Protein AF-A0A832CD55-F1 (afdb_monomer)

Sequence (166 aa):
FIGAYQAYLFNRLLSRRIEEGLSFVYAVPGDIVGFFSDRKTHEPSGVLLVNSAVVDKVNRWISEGHAALLLPIFGYNSQLPSGKPGELARELLREEGLDLAAFRLKSMPEASSGGTYRLAALKPLEVSYAAEGSTVRLVFTLRKGMYATTLLRDIVKPEDPPAQGF

Radius of gyration: 17.5 Å; Cα contacts (8 Å, |Δi|>4): 245; chains: 1; bounding box: 46×33×55 Å

Foldseek 3Di:
DLQVVLVVLLVQLLVVCVVVVHDLWADDQQFKKFFDPDLVLVDGPDIDRHHPVCRVVQRVCSVVVRMATKAKSQALQDDATDDPSRVSSVVSCVVVVDDNCVLCDPPCNVSRDNIDIDGSDWDWAPWDWDDDPPDIDIDTHGDPPDDPLVVVCVVVVDPDSVVVPD

Nearest PDB structures (foldseek):
  1z2z-assembly2_B  TM=8.571E-01  e=9.832E-13  Methanosarcina mazei
  1szw-assembly1_A  TM=8.628E-01  e=2.321E-06  Escherichia coli
  1szw-assembly2_B  TM=8.652E-01  e=6.053E-06  Escherichia coli
  1si7-assembly1_A  TM=8.181E-01  e=1.102E-05  Escherichia coli
  7mzv-assembly1_A  TM=7.516E-01  e=9.518E-05  Saccharomyces cerevisiae

Mean predicted aligned error: 4.67 Å

Secondary structure (DSSP, 8-state):
-HHHHHHHHHHHHHHHHHHTT--SSS--TT-EEEE-SSTTT-S-SEEEE--TTTHHHHHHHHHTTSEEEEEEE--TTPPPP-HHHHHHHHHHHHHTT--GGGGS-TT-GGG----EEEESS---EEEEEEEETTEEEEEEE--TT--HHHHHHHHH--SSTTTTT-

Solvent-accessible surface area (backbone atoms only — not comparable to full-atom values): 9570 Å² total; per-residue (Å²): 111,64,69,60,53,32,50,51,52,35,52,52,50,54,51,48,39,49,75,73,70,42,61,58,65,51,65,52,51,17,31,36,32,28,33,39,86,43,77,86,76,70,51,60,77,47,75,45,78,35,39,82,92,46,30,69,62,49,38,49,32,33,76,73,63,43,30,42,30,39,40,58,29,70,13,48,66,49,77,74,43,36,61,68,60,19,48,57,52,52,50,53,31,56,77,70,71,52,57,48,63,70,32,53,34,85,93,44,62,90,73,33,37,52,43,52,72,40,69,57,54,92,76,74,38,81,73,48,74,49,76,57,92,96,45,75,51,78,46,66,46,71,60,90,97,60,59,70,52,63,57,49,44,69,74,68,57,60,94,50,40,68,88,73,76,78

pLDDT: mean 92.37, std 7.36, range [60.22, 98.56]

Structure (mmCIF, N/CA/C/O backbone):
data_AF-A0A832CD55-F1
#
_entry.id   AF-A0A832CD55-F1
#
loop_
_atom_site.group_PDB
_atom_site.id
_atom_site.type_symbol
_atom_site.label_atom_id
_atom_site.label_alt_id
_atom_site.label_comp_id
_atom_site.label_asym_id
_atom_site.label_entity_id
_atom_site.label_seq_id
_atom_site.pdbx_PDB_ins_code
_atom_site.Cartn_x
_atom_site.Cartn_y
_atom_site.Cartn_z
_atom_site.occupancy
_atom_site.B_iso_or_equiv
_atom_site.auth_seq_id
_atom_site.auth_comp_id
_atom_site.auth_asym_id
_atom_site.auth_atom_id
_atom_site.pdbx_PDB_model_num
ATOM 1 N N . PHE A 1 1 ? 13.555 1.265 15.397 1.00 81.81 1 PHE A N 1
ATOM 2 C CA . PHE A 1 1 ? 13.057 -0.124 15.495 1.00 81.81 1 PHE A CA 1
ATOM 3 C C . PHE A 1 1 ? 11.582 -0.258 15.105 1.00 81.81 1 PHE A C 1
ATOM 5 O O . PHE A 1 1 ? 11.323 -0.957 14.136 1.00 81.81 1 PHE A O 1
ATOM 12 N N . ILE A 1 2 ? 10.631 0.449 15.739 1.00 89.75 2 ILE A N 1
ATOM 13 C CA . ILE A 1 2 ? 9.186 0.297 15.440 1.00 89.75 2 ILE A CA 1
ATOM 14 C C . ILE A 1 2 ? 8.820 0.541 13.965 1.00 89.75 2 ILE A C 1
ATOM 16 O O . ILE A 1 2 ? 8.142 -0.283 13.365 1.00 89.75 2 ILE A O 1
ATOM 20 N N . GLY A 1 3 ? 9.359 1.598 13.345 1.00 89.56 3 GLY A N 1
ATOM 21 C CA . GLY A 1 3 ? 9.081 1.917 11.941 1.00 89.56 3 GLY A CA 1
ATOM 22 C C . GLY A 1 3 ? 9.558 0.843 10.958 1.00 89.56 3 GLY A C 1
ATOM 23 O O . GLY A 1 3 ? 8.876 0.564 9.977 1.00 89.56 3 GLY A O 1
ATOM 24 N N . ALA A 1 4 ? 10.691 0.191 11.241 1.00 91.50 4 ALA A N 1
ATOM 25 C CA . ALA A 1 4 ? 11.190 -0.910 10.416 1.00 91.50 4 ALA A CA 1
ATOM 26 C C . ALA A 1 4 ? 10.270 -2.135 10.513 1.00 91.50 4 ALA A C 1
ATOM 28 O O . ALA A 1 4 ? 9.940 -2.741 9.497 1.00 91.50 4 ALA A O 1
ATOM 29 N N . TYR A 1 5 ? 9.790 -2.450 11.718 1.00 94.06 5 TYR A N 1
ATOM 30 C CA . TYR A 1 5 ? 8.846 -3.545 11.919 1.00 94.06 5 TYR A CA 1
ATOM 31 C C . TYR A 1 5 ? 7.480 -3.255 11.279 1.00 94.06 5 TYR A C 1
ATOM 33 O O . TYR A 1 5 ? 6.923 -4.104 10.591 1.00 94.06 5 TYR A O 1
ATOM 41 N N . GLN A 1 6 ? 6.983 -2.021 11.390 1.00 95.81 6 GLN A N 1
ATOM 42 C CA . GLN A 1 6 ? 5.779 -1.574 10.686 1.00 95.81 6 GLN A CA 1
ATOM 43 C C . GLN A 1 6 ? 5.914 -1.691 9.160 1.00 95.81 6 GLN A C 1
ATOM 45 O O . GLN A 1 6 ? 4.977 -2.130 8.495 1.00 95.81 6 GLN A O 1
ATOM 50 N N . ALA A 1 7 ? 7.074 -1.330 8.599 1.00 93.94 7 ALA A N 1
ATOM 51 C CA . ALA A 1 7 ? 7.348 -1.490 7.172 1.00 93.94 7 ALA A CA 1
ATOM 52 C C . ALA A 1 7 ? 7.380 -2.970 6.755 1.00 93.94 7 ALA A C 1
ATOM 54 O O . ALA A 1 7 ? 6.822 -3.322 5.716 1.00 93.94 7 ALA A O 1
ATOM 55 N N . TYR A 1 8 ? 7.972 -3.839 7.579 1.00 95.69 8 TYR A N 1
ATOM 56 C CA . TYR A 1 8 ? 7.948 -5.290 7.382 1.00 95.69 8 TYR A CA 1
ATOM 57 C C . TYR A 1 8 ? 6.512 -5.841 7.368 1.00 95.69 8 TYR A C 1
ATOM 59 O O . TYR A 1 8 ? 6.131 -6.520 6.413 1.00 95.69 8 TYR A O 1
ATOM 67 N N . LEU A 1 9 ? 5.685 -5.482 8.356 1.00 97.75 9 LEU A N 1
ATOM 68 C CA . LEU A 1 9 ? 4.286 -5.916 8.424 1.00 97.75 9 LEU A CA 1
ATOM 69 C C . LEU A 1 9 ? 3.468 -5.408 7.229 1.00 97.75 9 LEU A C 1
ATOM 71 O O . LEU A 1 9 ? 2.690 -6.163 6.649 1.00 97.75 9 LEU A O 1
ATOM 75 N N . PHE A 1 10 ? 3.672 -4.154 6.818 1.00 97.00 10 PHE A N 1
ATOM 76 C CA . PHE A 1 10 ? 3.042 -3.596 5.619 1.00 97.00 10 PHE A CA 1
ATOM 77 C C . PHE A 1 10 ? 3.403 -4.402 4.364 1.00 97.00 10 PHE A C 1
ATOM 79 O O . PHE A 1 10 ? 2.514 -4.781 3.602 1.00 97.00 10 PHE A O 1
ATOM 86 N N . ASN A 1 11 ? 4.690 -4.709 4.165 1.00 95.94 11 ASN A N 1
ATOM 87 C CA . ASN A 1 11 ? 5.148 -5.483 3.010 1.00 95.94 11 ASN A CA 1
ATOM 88 C C . ASN A 1 11 ? 4.575 -6.910 3.019 1.00 95.94 11 ASN A C 1
ATOM 90 O O . ASN A 1 11 ? 4.158 -7.404 1.968 1.00 95.94 11 ASN A O 1
ATOM 94 N N . ARG A 1 12 ? 4.496 -7.560 4.190 1.00 97.75 12 ARG A N 1
ATOM 95 C CA . ARG A 1 12 ? 3.857 -8.881 4.329 1.00 97.75 12 ARG A CA 1
ATOM 96 C C . ARG A 1 12 ? 2.368 -8.834 4.007 1.00 97.75 12 ARG A C 1
ATOM 98 O O . ARG A 1 12 ? 1.886 -9.697 3.278 1.00 97.75 12 ARG A O 1
ATOM 105 N N . LEU A 1 13 ? 1.649 -7.825 4.500 1.00 98.38 13 LEU A N 1
ATOM 106 C CA . LEU A 1 13 ? 0.223 -7.659 4.215 1.00 98.38 13 LEU A CA 1
ATOM 107 C C . LEU A 1 13 ? -0.033 -7.437 2.720 1.00 98.38 13 LEU A C 1
ATOM 109 O O . LEU A 1 13 ? -0.925 -8.063 2.151 1.00 98.38 13 LEU A O 1
ATOM 113 N N . LEU A 1 14 ? 0.757 -6.568 2.083 1.00 97.81 14 LEU A N 1
ATOM 114 C CA . LEU A 1 14 ? 0.665 -6.314 0.646 1.00 97.81 14 LEU A CA 1
ATOM 115 C C . LEU A 1 14 ? 0.944 -7.584 -0.170 1.00 97.81 14 LEU A C 1
ATOM 117 O O . LEU A 1 14 ? 0.203 -7.870 -1.105 1.00 97.81 14 LEU A O 1
ATOM 121 N N . SER A 1 15 ? 1.963 -8.361 0.208 1.00 97.19 15 SER A N 1
ATOM 122 C CA . SER A 1 15 ? 2.306 -9.619 -0.475 1.00 97.19 15 SER A CA 1
ATOM 123 C C . SER A 1 15 ? 1.165 -10.631 -0.379 1.00 97.19 15 SER A C 1
ATOM 125 O O . SER A 1 15 ? 0.692 -11.115 -1.402 1.00 97.19 15 SER A O 1
ATOM 127 N N . ARG A 1 16 ? 0.618 -10.845 0.825 1.00 97.69 16 ARG A N 1
ATOM 128 C CA . ARG A 1 16 ? -0.536 -11.736 1.040 1.00 97.69 16 ARG A CA 1
ATOM 129 C C . ARG A 1 16 ? -1.759 -11.340 0.250 1.00 97.69 16 ARG A C 1
ATOM 131 O O . ARG A 1 16 ? -2.447 -12.184 -0.304 1.00 97.69 16 ARG A O 1
ATOM 138 N N . ARG A 1 17 ? -2.046 -10.041 0.216 1.00 98.06 17 ARG A N 1
ATOM 139 C CA . ARG A 1 17 ? -3.158 -9.511 -0.567 1.00 98.06 17 ARG A CA 1
ATOM 140 C C . ARG A 1 17 ? -3.043 -9.949 -2.030 1.00 98.06 17 ARG A C 1
ATOM 142 O O . ARG A 1 17 ? -4.036 -10.383 -2.603 1.00 98.06 17 ARG A O 1
ATOM 149 N N . ILE A 1 18 ? -1.844 -9.839 -2.601 1.00 97.50 18 ILE A N 1
ATOM 150 C CA . ILE A 1 18 ? -1.560 -10.232 -3.985 1.00 97.50 18 ILE A CA 1
ATOM 151 C C . ILE A 1 18 ? -1.658 -11.756 -4.150 1.00 97.50 18 ILE A C 1
ATOM 153 O O . ILE A 1 18 ? -2.284 -12.214 -5.103 1.00 97.50 18 ILE A O 1
ATOM 157 N N . GLU A 1 19 ? -1.093 -12.532 -3.221 1.00 97.69 19 GLU A N 1
ATOM 158 C CA . GLU A 1 19 ? -1.148 -14.007 -3.218 1.00 97.69 19 GLU A CA 1
ATOM 159 C C . GLU A 1 19 ? -2.588 -14.542 -3.163 1.00 97.69 19 GLU A C 1
ATOM 161 O O . GLU A 1 19 ? -2.921 -15.508 -3.842 1.00 97.69 19 GLU A O 1
ATOM 166 N N . GLU A 1 20 ? -3.467 -13.863 -2.427 1.00 97.12 20 GLU A N 1
ATOM 167 C CA . GLU A 1 20 ? -4.897 -14.182 -2.309 1.00 97.12 20 GLU A CA 1
ATOM 168 C C . GLU A 1 20 ? -5.735 -13.660 -3.494 1.00 97.12 20 GLU A C 1
ATOM 170 O O . GLU A 1 20 ? -6.966 -13.709 -3.470 1.00 97.12 20 GLU A O 1
ATOM 175 N N . GLY A 1 21 ? -5.088 -13.124 -4.534 1.00 97.50 21 GLY A N 1
ATOM 176 C CA . GLY A 1 21 ? -5.740 -12.663 -5.761 1.00 97.50 21 GLY A CA 1
ATOM 177 C C . GLY A 1 21 ? -6.467 -11.322 -5.639 1.00 97.50 21 GLY A C 1
ATOM 178 O O . GLY A 1 21 ? -7.172 -10.917 -6.567 1.00 97.50 21 GLY A O 1
ATOM 179 N N . LEU A 1 22 ? -6.307 -10.598 -4.528 1.00 97.94 22 LEU A N 1
ATOM 180 C CA . LEU A 1 22 ? -6.875 -9.261 -4.378 1.00 97.94 22 LEU A CA 1
ATOM 181 C C . LEU A 1 22 ? -5.989 -8.223 -5.079 1.00 97.94 22 LEU A C 1
ATOM 183 O O . LEU A 1 22 ? -4.767 -8.199 -4.936 1.00 97.94 22 LEU A O 1
ATOM 187 N N . SER A 1 23 ? -6.615 -7.295 -5.803 1.00 97.31 23 SER A N 1
ATOM 188 C CA . SER A 1 23 ? -5.886 -6.233 -6.503 1.00 97.31 23 SER A CA 1
ATOM 189 C C . SER A 1 23 ? -5.148 -5.318 -5.524 1.00 97.31 23 SER A C 1
ATOM 191 O O . SER A 1 23 ? -5.745 -4.803 -4.584 1.00 97.31 23 SER A O 1
ATOM 193 N N . PHE A 1 24 ? -3.868 -5.035 -5.769 1.00 95.69 24 PHE A N 1
ATOM 194 C CA . PHE A 1 24 ? -3.112 -4.008 -5.035 1.00 95.69 24 PHE A CA 1
ATOM 195 C C . PHE A 1 24 ? -3.324 -2.585 -5.586 1.00 95.69 24 PHE A C 1
ATOM 197 O O . PHE A 1 24 ? -2.767 -1.626 -5.054 1.00 95.69 24 PHE A O 1
ATOM 204 N N . VAL A 1 25 ? -4.130 -2.442 -6.645 1.00 96.50 25 VAL A N 1
ATOM 205 C CA . VAL A 1 25 ? -4.455 -1.158 -7.286 1.00 96.50 25 VAL A CA 1
ATOM 206 C C . VAL A 1 25 ? -5.903 -0.765 -7.005 1.00 96.50 25 VAL A C 1
ATOM 208 O O . VAL A 1 25 ? -6.156 0.357 -6.570 1.00 96.50 25 VAL A O 1
ATOM 211 N N . TYR A 1 26 ? -6.840 -1.685 -7.236 1.00 98.06 26 TYR A N 1
ATOM 212 C CA . TYR A 1 26 ? -8.275 -1.457 -7.086 1.00 98.06 26 TYR A CA 1
ATOM 213 C C . TYR A 1 26 ? -8.790 -1.973 -5.743 1.00 98.06 26 TYR A C 1
ATOM 215 O O . TYR A 1 26 ? -8.274 -2.943 -5.184 1.00 98.06 26 TYR A O 1
ATOM 223 N N . ALA A 1 27 ? -9.819 -1.307 -5.232 1.00 98.31 27 ALA A N 1
ATOM 224 C CA . ALA A 1 27 ? -10.456 -1.649 -3.975 1.00 98.31 27 ALA A CA 1
ATOM 225 C C . ALA A 1 27 ? -11.513 -2.746 -4.159 1.00 98.31 27 ALA A C 1
ATOM 227 O O . ALA A 1 27 ? -12.219 -2.797 -5.172 1.00 98.31 27 ALA A O 1
ATOM 228 N N . VAL A 1 28 ? -11.662 -3.571 -3.128 1.00 98.50 28 VAL A N 1
ATOM 229 C CA . VAL A 1 28 ? -12.794 -4.478 -2.914 1.00 98.50 28 VAL A CA 1
ATOM 230 C C . VAL A 1 28 ? -13.588 -4.025 -1.678 1.00 98.50 28 VAL A C 1
ATOM 232 O O . VAL A 1 28 ? -13.079 -3.229 -0.880 1.00 98.50 28 VAL A O 1
ATOM 235 N N . PRO A 1 29 ? -14.836 -4.489 -1.474 1.00 98.56 29 PRO A N 1
ATOM 236 C CA . PRO A 1 29 ? -15.574 -4.178 -0.255 1.00 98.56 29 PRO A CA 1
ATOM 237 C C . PRO A 1 29 ? -14.772 -4.553 0.999 1.00 98.56 29 PRO A C 1
ATOM 239 O O . PRO A 1 29 ? -14.250 -5.660 1.119 1.00 98.56 29 PRO A O 1
ATOM 242 N N . GLY A 1 30 ? -14.686 -3.605 1.927 1.00 97.94 30 GLY A N 1
ATOM 243 C CA . GLY A 1 30 ? -13.922 -3.691 3.164 1.00 97.94 30 GLY A CA 1
ATOM 244 C C . GLY A 1 30 ? -12.554 -3.015 3.129 1.00 97.94 30 GLY A C 1
ATOM 245 O O . GLY A 1 30 ? -11.974 -2.800 4.192 1.00 97.94 30 GLY A O 1
ATOM 246 N N . ASP A 1 31 ? -12.056 -2.619 1.957 1.00 98.56 31 ASP A N 1
ATOM 247 C CA . ASP A 1 31 ? -10.819 -1.843 1.850 1.00 98.56 31 ASP A CA 1
ATOM 248 C C . ASP A 1 31 ? -10.947 -0.421 2.395 1.00 98.56 31 ASP A C 1
ATOM 250 O O . ASP A 1 31 ? -12.034 0.150 2.481 1.00 98.56 31 ASP A O 1
ATOM 254 N N . ILE A 1 32 ? -9.799 0.178 2.706 1.00 97.81 32 ILE A N 1
ATOM 255 C CA . ILE A 1 32 ? -9.684 1.594 3.041 1.00 97.81 32 ILE A CA 1
ATOM 256 C C . ILE A 1 32 ? -9.070 2.314 1.840 1.00 97.81 32 ILE A C 1
ATOM 258 O O . ILE A 1 32 ? -8.035 1.906 1.313 1.00 97.81 32 ILE A O 1
ATOM 262 N N . VAL A 1 33 ? -9.703 3.397 1.399 1.00 97.00 33 VAL A N 1
ATOM 263 C CA . VAL A 1 33 ? -9.215 4.234 0.294 1.00 97.00 33 VAL A CA 1
ATOM 264 C C . VAL A 1 33 ? -8.987 5.660 0.759 1.00 97.00 33 VAL A C 1
ATOM 266 O O . VAL A 1 33 ? -9.746 6.178 1.573 1.00 97.00 33 VAL A O 1
ATOM 269 N N . GLY A 1 34 ? -7.938 6.293 0.242 1.00 94.12 34 GLY A N 1
ATOM 270 C CA . GLY A 1 34 ? -7.635 7.702 0.474 1.00 94.12 34 GLY A CA 1
ATOM 271 C C . GLY A 1 34 ? -8.064 8.565 -0.705 1.00 94.12 34 GLY A C 1
ATOM 272 O O . GLY A 1 34 ? -7.865 8.156 -1.848 1.00 94.12 34 GLY A O 1
ATOM 273 N N . PHE A 1 35 ? -8.605 9.755 -0.441 1.00 90.94 35 PHE A N 1
ATOM 274 C CA . PHE A 1 35 ? -8.966 10.734 -1.478 1.00 90.94 35 PHE A CA 1
ATOM 275 C C . PHE A 1 35 ? -7.953 11.859 -1.568 1.00 90.94 35 PHE A C 1
ATOM 277 O O . PHE A 1 35 ? -7.493 12.350 -0.542 1.00 90.94 35 PHE A O 1
ATOM 284 N N . PHE A 1 36 ? -7.668 12.327 -2.778 1.00 83.06 36 PHE A N 1
ATOM 285 C CA . PHE A 1 36 ? -6.783 13.468 -2.994 1.00 83.06 36 PHE A CA 1
ATOM 286 C C . PHE A 1 36 ? -7.614 14.717 -3.311 1.00 83.06 36 PHE A C 1
ATOM 288 O O . PHE A 1 36 ? -8.233 14.790 -4.371 1.00 83.06 36 PHE A O 1
ATOM 295 N N . SER A 1 37 ? -7.627 15.702 -2.405 1.00 70.88 37 S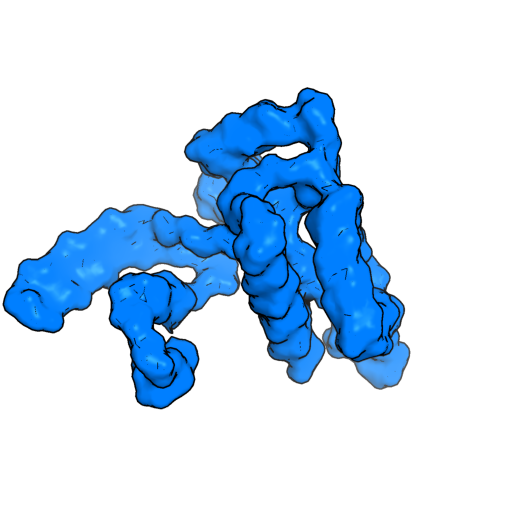ER A N 1
ATOM 296 C CA . SER A 1 37 ? -8.285 16.999 -2.653 1.00 70.88 37 SER A CA 1
ATOM 297 C C . SER A 1 37 ? -7.516 17.863 -3.654 1.00 70.88 37 SER A C 1
ATOM 299 O O . SER A 1 37 ? -8.123 18.620 -4.405 1.00 70.88 37 SER A O 1
ATOM 301 N N . ASP A 1 38 ? -6.189 17.752 -3.668 1.00 69.12 38 ASP A N 1
ATOM 302 C CA . ASP A 1 38 ? -5.323 18.348 -4.677 1.00 69.12 38 ASP A CA 1
ATOM 303 C C . ASP A 1 38 ? -4.437 17.243 -5.244 1.00 69.12 38 ASP A C 1
ATOM 305 O O . ASP A 1 38 ? -3.729 16.542 -4.513 1.00 69.12 38 ASP A O 1
ATOM 309 N N . ARG A 1 39 ? -4.467 17.088 -6.570 1.00 63.91 39 ARG A N 1
ATOM 310 C CA . ARG A 1 39 ? -3.576 16.155 -7.253 1.00 63.91 39 ARG A CA 1
ATOM 311 C C . ARG A 1 39 ? -2.122 16.492 -6.968 1.00 63.91 39 ARG A C 1
ATOM 313 O O . ARG A 1 39 ? -1.342 15.570 -6.953 1.00 63.91 39 ARG A O 1
ATOM 320 N N . LYS A 1 40 ? -1.735 17.744 -6.713 1.00 60.22 40 LYS A N 1
ATOM 321 C CA . LYS A 1 40 ? -0.325 18.131 -6.546 1.00 60.22 40 LYS A CA 1
ATOM 322 C C . LYS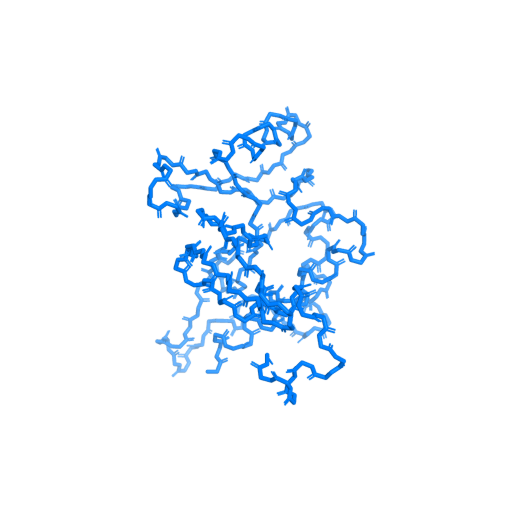 A 1 40 ? 0.271 17.720 -5.203 1.00 60.22 40 LYS A C 1
ATOM 324 O O . LYS A 1 40 ? 1.428 17.298 -5.171 1.00 60.22 40 LYS A O 1
ATOM 329 N N . THR A 1 41 ? -0.494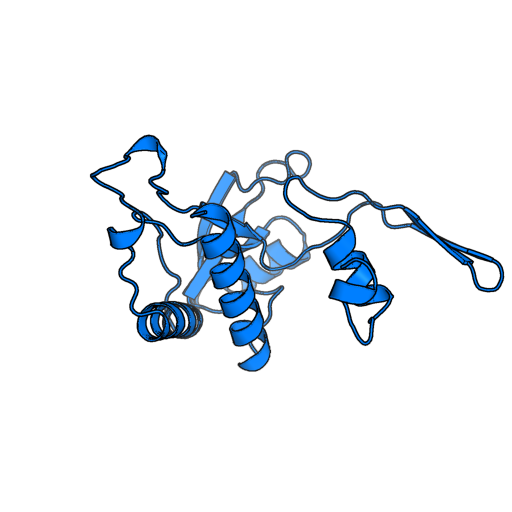 17.826 -4.114 1.00 60.53 41 THR A N 1
ATOM 330 C CA . THR A 1 41 ? -0.005 17.464 -2.771 1.00 60.53 41 THR A CA 1
ATOM 331 C C . THR A 1 41 ? 0.121 15.959 -2.610 1.00 60.53 41 THR A C 1
ATOM 333 O O . THR A 1 41 ? 0.974 15.502 -1.856 1.00 60.53 41 THR A O 1
ATOM 336 N N . HIS A 1 42 ? -0.669 15.186 -3.369 1.00 62.59 42 HIS A N 1
ATOM 337 C CA . HIS A 1 42 ? -0.546 13.735 -3.478 1.00 62.59 42 HIS A CA 1
ATOM 338 C C . HIS A 1 42 ? -0.653 12.977 -2.134 1.00 62.59 42 HIS A C 1
ATOM 340 O O . HIS A 1 42 ? -0.361 11.776 -2.091 1.00 62.59 42 HIS A O 1
ATOM 346 N N . GLU A 1 43 ? -1.112 13.651 -1.076 1.00 69.31 43 GLU A N 1
ATOM 347 C CA . GLU A 1 43 ? -1.423 13.112 0.246 1.00 69.31 43 GLU A CA 1
ATOM 348 C C . GLU A 1 43 ? -2.948 13.004 0.403 1.00 69.31 43 GLU A C 1
ATOM 350 O O . GLU A 1 43 ? -3.670 13.920 -0.011 1.00 69.31 43 GLU A O 1
ATOM 355 N N . PRO A 1 44 ? -3.471 11.898 0.961 1.00 74.62 44 PRO A N 1
ATOM 356 C CA . PRO A 1 44 ? -4.902 11.773 1.173 1.00 74.62 44 PRO A CA 1
ATOM 357 C C . PRO A 1 44 ? -5.425 12.844 2.137 1.00 74.62 44 PRO A C 1
ATOM 359 O O . PRO A 1 44 ? -4.951 12.949 3.264 1.00 74.62 44 PRO A O 1
ATOM 362 N N . SER A 1 45 ? -6.446 13.597 1.730 1.00 81.69 45 SER A N 1
ATOM 363 C CA . SER A 1 45 ? -7.146 14.560 2.592 1.00 81.69 45 SER A CA 1
ATOM 364 C C . SER A 1 45 ? -8.160 13.894 3.530 1.00 81.69 45 SER A C 1
ATOM 366 O O . SER A 1 45 ? -8.728 14.546 4.400 1.00 81.69 45 SER A O 1
ATOM 368 N N . GLY A 1 46 ? -8.415 12.600 3.338 1.00 88.56 46 GLY A N 1
ATOM 369 C CA . GLY A 1 46 ? -9.316 11.788 4.145 1.00 88.56 46 GLY A CA 1
ATOM 370 C C . GLY A 1 46 ? -9.344 10.342 3.659 1.00 88.56 46 GLY A C 1
ATOM 371 O O . GLY A 1 46 ? -8.816 10.032 2.586 1.00 88.56 46 GLY A O 1
ATOM 372 N N . VAL A 1 47 ? -9.967 9.469 4.452 1.00 93.81 47 VAL A N 1
ATOM 373 C CA . VAL A 1 47 ? -10.117 8.040 4.148 1.00 93.81 47 VAL A CA 1
ATOM 374 C C . VAL A 1 47 ? -11.584 7.610 4.141 1.00 93.81 47 VAL A C 1
ATOM 376 O O . VAL A 1 47 ? -12.413 8.209 4.824 1.00 93.81 47 VAL A O 1
ATOM 379 N N . LEU A 1 48 ? -11.901 6.557 3.389 1.00 95.19 48 LEU A N 1
ATOM 380 C CA . LEU A 1 48 ? -13.212 5.905 3.356 1.00 95.19 48 LEU A CA 1
ATOM 381 C C . LEU A 1 48 ? -13.048 4.391 3.464 1.00 95.19 48 LEU A C 1
ATOM 383 O O . LEU A 1 48 ? -12.261 3.799 2.730 1.00 95.19 48 LEU A O 1
ATOM 387 N N . LEU A 1 49 ? -13.851 3.771 4.331 1.00 96.94 49 LEU A N 1
ATOM 388 C CA . LEU A 1 49 ? -14.062 2.327 4.332 1.00 96.94 49 LEU A CA 1
ATOM 389 C C . LEU A 1 49 ? -15.060 1.967 3.223 1.00 96.94 49 LEU A C 1
ATOM 391 O O . LEU A 1 49 ? -16.220 2.385 3.251 1.00 96.94 49 LEU A O 1
ATOM 395 N N . VAL A 1 50 ? -14.597 1.214 2.231 1.00 97.69 50 VAL A N 1
ATOM 396 C CA . VAL A 1 50 ? -15.364 0.843 1.042 1.00 97.69 50 VAL A CA 1
ATOM 397 C C . VAL A 1 50 ? -16.387 -0.230 1.399 1.00 97.69 50 VAL A C 1
ATOM 399 O O . VAL A 1 50 ? -16.075 -1.211 2.066 1.00 97.69 50 VAL A O 1
ATOM 402 N N . ASN A 1 51 ? -17.614 -0.079 0.913 1.00 97.38 51 ASN A N 1
ATOM 403 C CA . ASN A 1 51 ? -18.644 -1.112 0.975 1.00 97.38 51 ASN A CA 1
ATOM 404 C C . ASN A 1 51 ? -19.121 -1.469 -0.441 1.00 97.38 51 ASN A C 1
ATOM 406 O O . ASN A 1 51 ? -18.772 -0.798 -1.416 1.00 97.38 51 ASN A O 1
ATOM 410 N N . SER A 1 52 ? -19.943 -2.512 -0.557 1.00 97.38 52 SER A N 1
ATOM 411 C CA . SER A 1 52 ? -20.420 -3.011 -1.852 1.00 97.38 52 SER A CA 1
ATOM 412 C C . SER A 1 52 ? -21.249 -1.995 -2.642 1.00 97.38 52 SER A C 1
ATOM 414 O O . SER A 1 52 ? -21.290 -2.080 -3.861 1.00 97.38 52 SER A O 1
ATOM 416 N N . ALA A 1 53 ? -21.878 -1.013 -1.987 1.00 97.56 53 ALA A N 1
ATOM 417 C CA . ALA A 1 53 ? -22.691 -0.003 -2.666 1.00 97.56 53 ALA A CA 1
ATOM 418 C C . ALA A 1 53 ? -21.853 1.088 -3.355 1.00 97.56 53 ALA A C 1
ATOM 420 O O . ALA A 1 53 ? -22.351 1.771 -4.247 1.00 97.56 53 ALA A O 1
ATOM 421 N N . VAL A 1 54 ? -20.595 1.284 -2.938 1.00 96.38 54 VAL A N 1
ATOM 422 C CA . VAL A 1 54 ? -19.741 2.382 -3.432 1.00 96.38 54 VAL A CA 1
ATOM 423 C C . VAL A 1 54 ? -18.487 1.912 -4.166 1.00 96.38 54 VAL A C 1
ATOM 425 O O . VAL A 1 54 ? -17.797 2.746 -4.751 1.00 96.38 54 VAL A O 1
ATOM 428 N N . VAL A 1 55 ? -18.187 0.608 -4.161 1.00 98.06 55 VAL A N 1
ATOM 429 C CA . VAL A 1 55 ? -16.933 0.049 -4.697 1.00 98.06 55 VAL A CA 1
ATOM 430 C C . VAL A 1 55 ? -16.684 0.422 -6.161 1.00 98.06 55 VAL A C 1
ATOM 432 O O . VAL A 1 55 ? -15.587 0.869 -6.491 1.00 98.06 55 VAL A O 1
ATOM 435 N N . ASP A 1 56 ? -17.702 0.367 -7.021 1.00 98.06 56 ASP A N 1
ATOM 436 C CA . ASP A 1 56 ? -17.549 0.697 -8.445 1.00 98.06 56 ASP A CA 1
ATOM 437 C C . ASP A 1 56 ? -17.229 2.181 -8.659 1.00 98.06 56 ASP A C 1
ATOM 439 O O . ASP A 1 56 ? -16.369 2.546 -9.465 1.00 98.06 56 ASP A O 1
ATOM 443 N N . LYS A 1 57 ? -17.885 3.057 -7.888 1.00 97.56 57 LYS A N 1
ATOM 444 C CA . LYS A 1 57 ? -17.632 4.504 -7.913 1.00 97.56 57 LYS A CA 1
ATOM 445 C C . LYS A 1 57 ? -16.224 4.822 -7.412 1.00 97.56 57 LYS A C 1
ATOM 447 O O . LYS A 1 57 ? -15.526 5.636 -8.012 1.00 97.56 57 LYS A O 1
ATOM 452 N N . VAL A 1 58 ? -15.801 4.160 -6.337 1.00 97.31 58 VAL A N 1
ATOM 453 C CA . VAL A 1 58 ? -14.453 4.295 -5.776 1.00 97.31 58 VAL A CA 1
ATOM 454 C C . VAL A 1 58 ? -13.399 3.835 -6.779 1.00 97.31 58 VAL A C 1
ATOM 456 O O . VAL A 1 58 ? -12.428 4.553 -7.005 1.00 97.31 58 VAL A O 1
ATOM 459 N N . ASN A 1 59 ? -13.602 2.696 -7.438 1.00 98.06 59 ASN A N 1
ATOM 460 C CA . ASN A 1 59 ? -12.663 2.193 -8.439 1.00 98.06 59 ASN A CA 1
ATOM 461 C C . ASN A 1 59 ? -12.580 3.098 -9.674 1.00 98.06 59 ASN A C 1
ATOM 463 O O . ASN A 1 59 ? -11.487 3.281 -10.215 1.00 98.06 59 ASN A O 1
ATOM 467 N N . ARG A 1 60 ? -13.681 3.759 -10.060 1.00 97.25 60 ARG A N 1
ATOM 468 C CA . ARG A 1 60 ? -13.641 4.826 -11.071 1.00 97.25 60 ARG A CA 1
ATOM 469 C C . ARG A 1 60 ? -12.731 5.974 -10.631 1.00 97.25 60 ARG A C 1
ATOM 471 O O . ARG A 1 60 ? -11.816 6.332 -11.368 1.00 97.25 60 ARG A O 1
ATOM 478 N N . TRP A 1 61 ? -12.888 6.476 -9.409 1.00 94.88 61 TRP A N 1
ATOM 479 C CA . TRP A 1 61 ? -12.012 7.524 -8.877 1.00 94.88 61 TRP A CA 1
ATOM 480 C C . TRP A 1 61 ? -10.548 7.094 -8.764 1.00 94.88 61 TRP A C 1
ATOM 482 O O . TRP A 1 61 ? -9.662 7.914 -8.995 1.00 94.88 61 TRP A O 1
ATOM 492 N N . ILE A 1 62 ? -10.270 5.827 -8.445 1.00 94.31 62 ILE A N 1
ATOM 493 C CA . ILE A 1 62 ? -8.904 5.285 -8.464 1.00 94.31 62 ILE A CA 1
ATOM 494 C C . ILE A 1 62 ? -8.332 5.340 -9.883 1.00 94.31 62 ILE A C 1
ATOM 496 O O . ILE A 1 62 ? -7.215 5.825 -10.078 1.00 94.31 62 ILE A O 1
ATOM 500 N N . SER A 1 63 ? -9.103 4.904 -10.884 1.00 93.50 63 SER A N 1
ATOM 501 C CA . SER A 1 63 ? -8.668 4.921 -12.287 1.00 93.50 63 SER A CA 1
ATOM 502 C C . SER A 1 63 ? -8.394 6.342 -12.799 1.00 93.50 63 SER A C 1
ATOM 504 O O . SER A 1 63 ? -7.413 6.579 -13.504 1.00 93.50 63 SER A O 1
ATOM 506 N N . GLU A 1 64 ? -9.196 7.308 -12.350 1.00 91.25 64 GLU A N 1
ATOM 507 C CA . GLU A 1 64 ? -9.051 8.732 -12.648 1.00 91.25 64 GLU A CA 1
ATOM 508 C C . GLU A 1 64 ? -7.976 9.410 -11.777 1.00 91.25 64 GLU A C 1
ATOM 510 O O . GLU A 1 64 ? -7.657 10.578 -11.976 1.00 91.25 64 GLU A O 1
ATOM 515 N N . GLY A 1 65 ? -7.378 8.712 -10.806 1.00 87.81 65 GLY A N 1
ATOM 516 C CA . GLY A 1 65 ? -6.349 9.261 -9.916 1.00 87.81 65 GLY A CA 1
ATOM 517 C C . GLY A 1 65 ? -6.865 10.258 -8.869 1.00 87.81 65 GLY A C 1
ATOM 518 O O . GLY A 1 65 ? -6.083 11.069 -8.372 1.00 87.81 65 GLY A O 1
ATOM 519 N N . HIS A 1 66 ? -8.158 10.217 -8.545 1.00 90.00 66 HIS A N 1
ATOM 520 C CA . HIS A 1 66 ? -8.793 10.979 -7.459 1.00 90.00 66 HIS A CA 1
ATOM 521 C C . HIS A 1 66 ? -8.791 10.233 -6.118 1.00 90.00 66 HIS A C 1
ATOM 523 O O . HIS A 1 66 ? -8.957 10.846 -5.0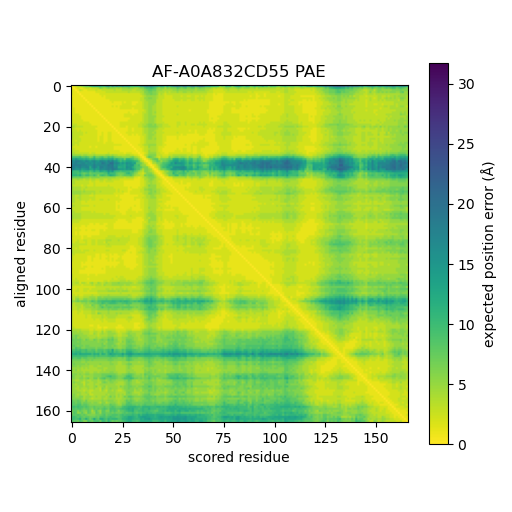63 1.00 90.00 66 HIS A O 1
ATOM 529 N N . ALA A 1 67 ? -8.568 8.921 -6.149 1.00 93.38 67 ALA A N 1
ATOM 530 C CA . ALA A 1 67 ? -8.442 8.083 -4.967 1.00 93.38 67 ALA A CA 1
ATOM 531 C C . ALA A 1 67 ? -7.309 7.065 -5.130 1.00 93.38 67 ALA A C 1
ATOM 533 O O . ALA A 1 67 ? -6.802 6.850 -6.232 1.00 93.38 67 ALA A O 1
ATOM 534 N N . ALA A 1 68 ? -6.913 6.426 -4.035 1.00 94.19 68 ALA A N 1
ATOM 535 C CA . ALA A 1 68 ? -5.999 5.292 -4.069 1.00 94.19 68 ALA A CA 1
ATOM 536 C C . ALA A 1 68 ? -6.269 4.315 -2.925 1.00 94.19 68 ALA A C 1
ATOM 538 O O . ALA A 1 68 ? -6.668 4.716 -1.830 1.00 94.19 68 ALA A O 1
ATOM 539 N N . LEU A 1 69 ? -6.004 3.034 -3.185 1.00 97.06 69 LEU A N 1
ATOM 540 C CA . LEU A 1 69 ? -6.026 1.991 -2.170 1.00 97.06 69 LEU A CA 1
ATOM 541 C C . LEU A 1 69 ? -4.943 2.239 -1.115 1.00 97.06 69 LEU A C 1
ATOM 543 O O . LEU A 1 69 ? -3.773 2.480 -1.437 1.00 97.06 69 LEU A O 1
ATOM 547 N N . LEU A 1 70 ? -5.345 2.142 0.148 1.00 96.25 70 LEU A N 1
ATOM 548 C CA . LEU A 1 70 ? -4.479 2.278 1.305 1.00 96.25 70 LEU A CA 1
ATOM 549 C C . LEU A 1 70 ? -4.416 0.962 2.076 1.00 96.25 70 LEU A C 1
ATOM 551 O O . LEU A 1 70 ? -5.432 0.304 2.287 1.00 96.25 70 LEU A O 1
ATOM 555 N N . LEU A 1 71 ? -3.224 0.617 2.557 1.00 97.00 71 LEU A N 1
ATOM 556 C CA . LEU A 1 71 ? -3.042 -0.418 3.570 1.00 97.00 71 LEU A CA 1
ATOM 557 C C . LEU A 1 71 ? -2.593 0.223 4.888 1.00 97.00 71 LEU A C 1
ATOM 559 O O . LEU A 1 71 ? -1.919 1.263 4.871 1.00 97.00 71 LEU A O 1
ATOM 563 N N . PRO A 1 72 ? -2.962 -0.371 6.035 1.00 95.94 72 PRO A N 1
ATOM 564 C CA . PRO A 1 72 ? -2.564 0.150 7.328 1.00 95.94 72 PRO A CA 1
ATOM 565 C C . PRO A 1 72 ? -1.053 0.011 7.535 1.00 95.94 72 PRO A C 1
ATOM 567 O O . PRO A 1 72 ? -0.450 -1.033 7.289 1.00 95.94 72 PRO A O 1
ATOM 570 N N . ILE A 1 73 ? -0.458 1.071 8.064 1.00 96.25 73 ILE A N 1
ATOM 571 C CA . ILE A 1 73 ? 0.770 1.003 8.847 1.00 96.25 73 ILE A CA 1
ATOM 572 C C . ILE A 1 73 ? 0.316 0.807 10.290 1.00 96.25 73 ILE A C 1
ATOM 574 O O . ILE A 1 73 ? -0.139 1.759 10.924 1.00 96.25 73 ILE A O 1
ATOM 578 N N . PHE A 1 74 ? 0.380 -0.434 10.777 1.00 97.50 74 PHE A N 1
ATOM 579 C CA . PHE A 1 74 ? -0.207 -0.810 12.063 1.00 97.50 74 PHE A CA 1
ATOM 580 C C . PHE A 1 74 ? 0.344 0.009 13.226 1.00 97.50 74 PHE A C 1
ATOM 582 O O . PHE A 1 74 ? 1.545 0.226 13.342 1.00 97.50 74 PHE A O 1
ATOM 589 N N . GLY A 1 75 ? -0.544 0.418 14.115 1.00 97.06 75 GLY A N 1
ATOM 590 C CA . GLY A 1 75 ? -0.254 1.130 15.344 1.00 97.06 75 GLY A CA 1
ATOM 591 C C . GLY A 1 75 ? -1.459 1.110 16.272 1.00 97.06 75 GLY A C 1
ATOM 592 O O . GLY A 1 75 ? -2.519 0.592 15.915 1.00 97.06 75 GLY A O 1
ATOM 593 N N . TYR A 1 76 ? -1.317 1.689 17.461 1.00 96.50 76 TYR A N 1
ATOM 594 C CA . TYR A 1 76 ? -2.298 1.501 18.536 1.00 96.50 76 TYR A CA 1
ATOM 595 C C . TYR A 1 76 ? -3.675 2.118 18.259 1.00 96.50 76 TYR A C 1
ATOM 597 O O . TYR A 1 76 ? -4.628 1.797 18.960 1.00 96.50 76 TYR A O 1
ATOM 605 N N . ASN A 1 77 ? -3.783 3.003 17.265 1.00 95.94 77 ASN A N 1
ATOM 606 C CA . ASN A 1 77 ? -5.030 3.635 16.835 1.00 95.94 77 ASN A CA 1
ATOM 607 C C . ASN A 1 77 ? -5.377 3.290 15.375 1.00 95.94 77 ASN A C 1
ATOM 609 O O . ASN A 1 77 ? -6.116 4.016 14.712 1.00 95.94 77 ASN A O 1
ATOM 613 N N . SER A 1 78 ? -4.802 2.211 14.835 1.00 95.44 78 SER A N 1
ATOM 614 C CA . SER A 1 78 ? -5.082 1.794 13.462 1.00 95.44 78 SER A CA 1
ATOM 615 C C . SER A 1 78 ? -6.504 1.281 13.318 1.00 95.44 78 SER A C 1
ATOM 617 O O . SER A 1 78 ? -6.917 0.352 14.010 1.00 95.44 78 SER A O 1
ATOM 619 N N . GLN A 1 79 ? -7.228 1.831 12.349 1.00 94.00 79 GLN A N 1
ATOM 620 C CA . GLN A 1 79 ? -8.465 1.235 11.875 1.00 94.00 79 GLN A CA 1
ATOM 621 C C . GLN A 1 79 ? -8.117 0.170 10.832 1.00 94.00 79 GLN A C 1
ATOM 623 O O . GLN A 1 79 ? -7.495 0.444 9.806 1.00 94.00 79 GLN A O 1
ATOM 628 N N . LEU A 1 80 ? -8.499 -1.071 11.127 1.00 96.00 80 LEU A N 1
ATOM 629 C CA . LEU A 1 80 ? -8.297 -2.186 10.213 1.00 96.00 80 LEU A CA 1
ATOM 630 C C . LEU A 1 80 ? -9.369 -2.187 9.114 1.00 96.00 80 LEU A C 1
ATOM 632 O O . LEU A 1 80 ? -10.521 -1.838 9.397 1.00 96.00 80 LEU A O 1
ATOM 636 N N . PRO A 1 81 ? -9.028 -2.640 7.894 1.00 96.88 81 PRO A N 1
ATOM 637 C CA . PRO A 1 81 ? -10.019 -2.988 6.882 1.00 96.88 81 PRO A CA 1
ATOM 638 C C . PRO A 1 81 ? -11.054 -4.000 7.415 1.00 96.88 81 PRO A C 1
ATOM 640 O O . PRO A 1 81 ? -10.848 -4.676 8.433 1.00 96.88 81 PRO A O 1
ATOM 643 N N . SER A 1 82 ? -12.181 -4.131 6.723 1.00 97.38 82 SER A N 1
ATOM 644 C CA . SER A 1 82 ? -13.216 -5.131 7.016 1.00 97.38 82 SER A CA 1
ATOM 645 C C . SER A 1 82 ? -13.289 -6.196 5.915 1.00 97.38 82 SER A C 1
ATOM 647 O O . SER A 1 82 ? -12.491 -6.176 4.980 1.00 97.38 82 SER A O 1
ATOM 649 N N . GLY A 1 83 ? -14.183 -7.180 6.067 1.00 97.44 83 GLY A N 1
ATOM 650 C CA . GLY A 1 83 ? -14.304 -8.309 5.136 1.00 97.44 83 GLY A CA 1
ATOM 651 C C . GLY A 1 83 ? -12.985 -9.059 4.930 1.00 97.44 83 GLY A C 1
ATOM 652 O O . GLY A 1 83 ? -12.138 -9.090 5.828 1.00 97.44 83 GLY A O 1
ATOM 653 N N . LYS A 1 84 ? -1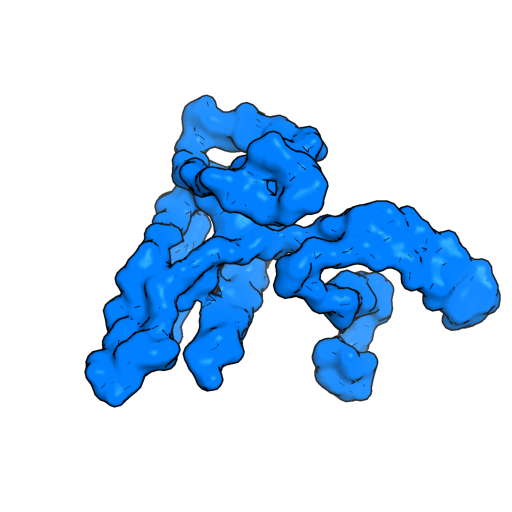2.788 -9.594 3.720 1.00 97.88 84 LYS A N 1
ATOM 654 C CA . LYS A 1 84 ? -11.581 -10.343 3.346 1.00 97.88 84 LYS A CA 1
ATOM 655 C C . LYS A 1 84 ? -10.279 -9.537 3.527 1.00 97.88 84 LYS A C 1
ATOM 657 O O . LYS A 1 84 ? -9.361 -10.075 4.141 1.00 97.88 84 LYS A O 1
ATOM 662 N N . PRO A 1 85 ? -10.160 -8.254 3.114 1.00 98.25 85 PRO A N 1
ATOM 663 C CA . PRO A 1 85 ? -8.969 -7.453 3.431 1.00 98.25 85 PRO A CA 1
ATOM 664 C C . PRO A 1 85 ? -8.672 -7.366 4.935 1.00 98.25 85 PRO A C 1
ATOM 666 O O . PRO A 1 85 ? -7.517 -7.430 5.362 1.00 98.25 85 PRO A O 1
ATOM 669 N N . GLY A 1 86 ? -9.722 -7.239 5.750 1.00 98.06 86 GLY A N 1
ATOM 670 C CA . GLY A 1 86 ? -9.611 -7.205 7.204 1.00 98.06 86 GLY A CA 1
ATOM 671 C C . GLY A 1 86 ? -9.208 -8.542 7.816 1.00 98.06 86 GLY A C 1
ATOM 672 O O . GLY A 1 86 ? -8.473 -8.566 8.802 1.00 98.06 86 GLY A O 1
ATOM 673 N N . GLU A 1 87 ? -9.691 -9.653 7.263 1.00 98.38 87 GLU A N 1
ATOM 674 C CA . GLU A 1 87 ? -9.284 -11.007 7.657 1.00 98.38 87 GLU A CA 1
ATOM 675 C C . GLU A 1 87 ? -7.781 -11.196 7.460 1.00 98.38 87 GLU A C 1
ATOM 677 O O . GLU A 1 87 ? -7.105 -11.519 8.435 1.00 98.38 87 GLU A O 1
ATOM 682 N N . LEU A 1 88 ? -7.243 -10.841 6.285 1.00 98.31 88 LEU A N 1
ATOM 683 C CA . LEU A 1 88 ? -5.801 -10.921 6.002 1.00 98.31 88 LEU A CA 1
ATOM 684 C C . LEU A 1 88 ? -4.963 -10.105 6.996 1.00 98.31 88 LEU A C 1
ATOM 686 O O . LEU A 1 88 ? -3.926 -10.564 7.479 1.00 98.31 88 LEU A O 1
ATOM 690 N N . ALA A 1 89 ? -5.420 -8.895 7.333 1.00 98.12 89 ALA A N 1
ATOM 691 C CA . ALA A 1 89 ? -4.744 -8.047 8.310 1.00 98.12 89 ALA A CA 1
ATOM 692 C C . ALA A 1 89 ? -4.765 -8.658 9.721 1.00 98.12 89 ALA A C 1
ATOM 694 O O . ALA A 1 89 ? -3.742 -8.667 10.405 1.00 98.12 89 ALA A O 1
ATOM 695 N N . ARG A 1 90 ? -5.912 -9.194 10.162 1.00 98.19 90 ARG A N 1
ATOM 696 C CA . ARG A 1 90 ? -6.039 -9.837 11.482 1.00 98.19 90 ARG A CA 1
ATOM 697 C C . ARG A 1 90 ? -5.264 -11.148 11.562 1.00 98.19 90 ARG A C 1
ATOM 699 O O . ARG A 1 90 ? -4.699 -11.437 12.609 1.00 98.19 90 ARG A O 1
ATOM 706 N N . GLU A 1 91 ? -5.239 -11.933 10.491 1.00 98.06 91 GLU A N 1
ATOM 707 C CA . GLU A 1 91 ? -4.439 -13.158 10.389 1.00 98.06 91 GLU A CA 1
ATOM 708 C C . GLU A 1 91 ? -2.955 -12.856 10.546 1.00 98.06 91 GLU A C 1
ATOM 710 O O . GLU A 1 91 ? -2.304 -13.464 11.391 1.00 98.06 91 GLU A O 1
ATOM 715 N N . LEU A 1 92 ? -2.451 -11.851 9.824 1.00 98.19 92 LEU A N 1
ATOM 716 C CA . LEU A 1 92 ? -1.062 -11.418 9.956 1.00 98.19 92 LEU A CA 1
ATOM 717 C C . LEU A 1 92 ? -0.721 -10.985 11.388 1.00 98.19 92 LEU A C 1
ATOM 719 O O . LEU A 1 92 ? 0.303 -11.404 11.920 1.00 98.19 92 LEU A O 1
ATOM 723 N N . LEU A 1 93 ? -1.579 -10.184 12.029 1.00 97.50 93 LEU A N 1
ATOM 724 C CA . LEU A 1 93 ? -1.361 -9.772 13.421 1.00 97.50 93 LEU A CA 1
ATOM 725 C C . LEU A 1 93 ? -1.367 -10.970 14.383 1.00 97.50 93 LEU A C 1
ATOM 727 O O . LEU A 1 93 ? -0.519 -11.031 15.269 1.00 97.50 93 LEU A O 1
ATOM 731 N N . ARG A 1 94 ? -2.276 -11.939 14.197 1.00 97.88 94 ARG A N 1
ATOM 732 C CA . ARG A 1 94 ? -2.326 -13.158 15.025 1.00 97.88 94 ARG A CA 1
ATOM 733 C C . ARG A 1 94 ? -1.073 -14.013 14.882 1.00 97.88 94 ARG A C 1
ATOM 735 O O . ARG A 1 94 ? -0.573 -14.499 15.889 1.00 97.88 94 ARG A O 1
ATOM 742 N N . GLU A 1 95 ? -0.572 -14.199 13.666 1.00 97.38 95 GLU A N 1
ATOM 743 C CA . GLU A 1 95 ? 0.655 -14.971 13.429 1.00 97.38 95 GLU A CA 1
ATOM 744 C C . GLU A 1 95 ? 1.889 -14.331 14.057 1.00 97.38 95 GLU A C 1
ATOM 746 O O . GLU A 1 95 ? 2.759 -15.029 14.567 1.00 97.38 95 GLU A O 1
ATOM 751 N N . GLU A 1 96 ? 1.951 -13.003 14.037 1.00 96.88 96 GLU A N 1
ATOM 752 C CA . GLU A 1 96 ? 3.016 -12.236 14.682 1.00 96.88 96 GLU A CA 1
ATOM 753 C C . GLU A 1 96 ? 2.801 -12.119 16.206 1.00 96.88 96 GLU A C 1
ATOM 755 O O . GLU A 1 96 ? 3.628 -11.539 16.906 1.00 96.88 96 GLU A O 1
ATOM 760 N N . GLY A 1 97 ? 1.698 -12.665 16.743 1.00 96.69 97 GLY A N 1
ATOM 761 C CA . GLY A 1 97 ? 1.361 -12.600 18.167 1.00 96.69 97 GLY A CA 1
ATOM 762 C C . GLY A 1 97 ? 1.098 -11.176 18.667 1.00 96.69 97 GLY A C 1
ATOM 763 O O . GLY A 1 97 ? 1.352 -10.875 19.834 1.00 96.69 97 GLY A O 1
ATOM 764 N N . LEU A 1 98 ? 0.626 -10.285 17.791 1.00 94.62 98 LEU A N 1
ATOM 765 C CA . LEU A 1 98 ? 0.486 -8.857 18.063 1.00 94.62 98 LEU A CA 1
ATOM 766 C C . LEU A 1 98 ? -0.956 -8.439 18.359 1.00 94.62 98 LEU A C 1
ATOM 768 O O . LEU A 1 98 ? -1.876 -8.684 17.579 1.00 94.62 98 LEU A O 1
ATOM 772 N N . ASP A 1 99 ? -1.108 -7.660 19.427 1.00 94.50 99 ASP A N 1
ATOM 773 C CA . ASP A 1 99 ? -2.224 -6.732 19.613 1.00 94.50 99 ASP A CA 1
ATOM 774 C C . ASP A 1 99 ? -1.786 -5.332 19.145 1.00 94.50 99 ASP A C 1
ATOM 776 O O . ASP A 1 99 ? -0.645 -4.921 19.373 1.00 94.50 99 ASP A O 1
ATOM 780 N N . LEU A 1 100 ? -2.684 -4.556 18.532 1.00 95.25 100 LEU A N 1
ATOM 781 C CA . LEU A 1 100 ? -2.424 -3.153 18.192 1.00 95.25 100 LEU A CA 1
ATOM 782 C C . LEU A 1 100 ? -1.998 -2.327 19.418 1.00 95.25 100 LEU A C 1
ATOM 784 O O . LEU A 1 100 ? -1.176 -1.415 19.293 1.00 95.25 100 LEU A O 1
ATOM 788 N N . ALA A 1 101 ? -2.481 -2.666 20.616 1.00 94.31 101 ALA A N 1
ATOM 789 C CA . ALA A 1 101 ? -2.057 -2.033 21.863 1.00 94.31 101 ALA A CA 1
ATOM 790 C C . ALA A 1 101 ? -0.539 -2.141 22.113 1.00 94.31 101 ALA A C 1
ATOM 792 O O . ALA A 1 101 ? 0.026 -1.267 22.774 1.00 94.31 101 ALA A O 1
ATOM 793 N N . ALA A 1 102 ? 0.140 -3.147 21.546 1.00 92.31 102 ALA A N 1
ATOM 794 C CA . ALA A 1 102 ? 1.590 -3.323 21.662 1.00 92.31 102 ALA A CA 1
ATOM 795 C C . ALA A 1 102 ? 2.391 -2.173 21.026 1.00 92.31 102 ALA A C 1
ATOM 797 O O . ALA A 1 102 ? 3.522 -1.907 21.429 1.00 92.31 102 ALA A O 1
ATOM 798 N N . PHE A 1 103 ? 1.799 -1.426 20.087 1.00 94.00 103 PHE A N 1
ATOM 799 C CA . PHE A 1 103 ? 2.424 -0.235 19.504 1.00 94.00 103 PHE A CA 1
ATOM 800 C C . PHE A 1 103 ? 2.373 0.993 20.433 1.00 94.00 103 PHE A C 1
ATOM 802 O O . PHE A 1 103 ? 2.908 2.050 20.084 1.00 94.00 103 PHE A O 1
ATOM 809 N N . ARG A 1 104 ? 1.739 0.879 21.611 1.00 94.25 104 ARG A N 1
ATOM 810 C CA . ARG A 1 104 ? 1.725 1.903 22.663 1.00 94.25 104 ARG A CA 1
ATOM 811 C C . ARG A 1 104 ? 2.700 1.531 23.782 1.00 94.25 104 ARG A C 1
ATOM 813 O O . ARG A 1 104 ? 2.357 0.838 24.739 1.00 94.25 104 ARG A O 1
ATOM 820 N N . LEU A 1 105 ? 3.922 2.036 23.676 1.00 89.88 105 LEU A N 1
ATOM 821 C CA . LEU A 1 105 ? 5.019 1.763 24.598 1.00 89.88 105 LEU A CA 1
ATOM 822 C C . LEU A 1 105 ? 4.924 2.670 25.831 1.00 89.88 105 LEU A C 1
ATOM 824 O O . LEU A 1 105 ? 5.305 3.836 25.793 1.00 89.88 105 LEU A O 1
ATOM 828 N N . LYS A 1 106 ? 4.430 2.129 26.952 1.00 88.38 106 LYS A N 1
ATOM 829 C CA . LYS A 1 106 ? 4.297 2.883 28.215 1.00 88.38 106 LYS A CA 1
ATOM 830 C C . LYS A 1 106 ? 5.638 3.374 28.771 1.00 88.38 106 LYS A C 1
ATOM 832 O O . LYS A 1 106 ? 5.681 4.442 29.367 1.00 88.38 106 LYS A O 1
ATOM 837 N N . SER A 1 107 ? 6.705 2.597 28.588 1.00 90.69 107 SER A N 1
ATOM 838 C C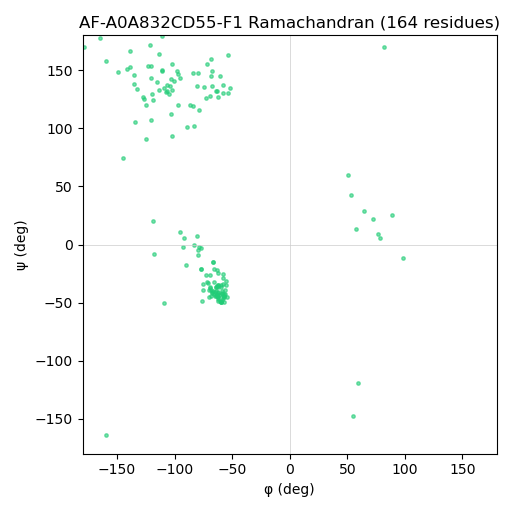A . SER A 1 107 ? 8.057 2.925 29.058 1.00 90.69 107 SER A CA 1
ATOM 839 C C . SER A 1 107 ? 8.772 3.962 28.191 1.00 90.69 107 SER A C 1
ATOM 841 O O . SER A 1 107 ? 9.707 4.591 28.671 1.00 90.69 107 SER A O 1
ATOM 843 N N . MET A 1 108 ? 8.344 4.133 26.936 1.00 89.50 108 MET A N 1
ATOM 844 C CA . MET A 1 108 ? 8.935 5.072 25.980 1.00 89.50 108 MET A CA 1
ATOM 845 C C . MET A 1 108 ? 7.831 5.671 25.089 1.00 89.50 108 MET A C 1
ATOM 847 O O . MET A 1 108 ? 7.663 5.256 23.934 1.00 89.50 108 MET A O 1
ATOM 851 N N . PRO A 1 109 ? 7.008 6.596 25.623 1.00 89.12 109 PRO A N 1
ATOM 852 C CA . PRO A 1 109 ? 5.854 7.145 24.913 1.00 89.12 109 PRO A CA 1
ATOM 853 C C . PRO A 1 109 ? 6.198 7.764 23.553 1.00 89.12 109 PRO A C 1
ATOM 855 O O . PRO A 1 109 ? 5.424 7.618 22.609 1.00 89.12 109 PRO A O 1
ATOM 858 N N . GLU A 1 110 ? 7.371 8.381 23.421 1.00 88.50 110 GLU A N 1
ATOM 859 C CA . GLU A 1 110 ? 7.896 8.984 22.190 1.00 88.50 110 GLU A CA 1
ATOM 860 C C . GLU A 1 110 ? 8.186 7.968 21.075 1.00 88.50 110 GLU A C 1
ATOM 862 O O . GLU A 1 110 ? 8.209 8.330 19.900 1.00 88.50 110 GLU A O 1
ATOM 867 N N . ALA A 1 111 ? 8.368 6.691 21.424 1.00 87.44 111 ALA A N 1
ATOM 868 C CA . ALA A 1 111 ? 8.516 5.599 20.466 1.00 87.44 111 ALA A CA 1
ATOM 869 C C . ALA A 1 111 ? 7.183 4.904 20.140 1.00 87.44 111 ALA A C 1
ATOM 871 O O . ALA A 1 111 ? 7.158 3.994 19.308 1.00 87.44 111 ALA A O 1
ATOM 872 N N . SER A 1 112 ? 6.076 5.309 20.774 1.00 92.69 112 SER A N 1
ATOM 873 C CA . SER A 1 112 ? 4.749 4.782 20.452 1.00 92.69 112 SER A CA 1
ATOM 874 C C . SER A 1 112 ? 4.302 5.240 19.068 1.00 92.69 112 SER A C 1
ATOM 876 O O . SER A 1 112 ? 4.531 6.381 18.671 1.00 92.69 112 SER A O 1
ATOM 878 N N . SER A 1 113 ? 3.584 4.380 18.350 1.00 95.19 113 SER A N 1
ATOM 879 C CA . SER A 1 113 ? 3.047 4.721 17.033 1.00 95.19 113 SER A CA 1
ATOM 880 C C . SER A 1 113 ? 1.542 4.507 16.986 1.00 95.19 113 SER A C 1
ATOM 882 O O . SER A 1 113 ? 1.059 3.390 17.165 1.00 95.19 113 SER A O 1
ATOM 884 N N . GLY A 1 114 ? 0.795 5.581 16.711 1.00 95.62 114 GLY A N 1
ATOM 885 C CA . GLY A 1 114 ? -0.658 5.514 16.508 1.00 95.62 114 GLY A CA 1
ATOM 886 C C . GLY A 1 114 ? -1.047 4.744 15.245 1.00 95.62 114 GLY A C 1
ATOM 887 O O . GLY A 1 114 ? -2.187 4.304 15.117 1.00 95.62 114 GLY A O 1
ATOM 888 N N . GLY A 1 115 ? -0.081 4.512 14.356 1.00 94.88 115 GLY A N 1
ATOM 889 C CA . GLY A 1 115 ? -0.314 3.960 13.034 1.00 94.88 115 GLY A CA 1
ATOM 890 C C . GLY A 1 115 ? -0.768 5.036 12.058 1.00 94.88 115 GLY A C 1
ATOM 891 O O . GLY A 1 115 ? -1.025 6.184 12.423 1.00 94.88 115 GLY A O 1
ATOM 892 N N . THR A 1 116 ? -0.798 4.671 10.788 1.00 93.69 116 THR A N 1
ATOM 893 C CA . THR A 1 116 ? -1.213 5.544 9.688 1.00 93.69 116 THR A CA 1
ATOM 894 C C . THR A 1 116 ? -1.609 4.668 8.501 1.00 93.69 116 THR A C 1
ATOM 896 O O . THR A 1 116 ? -1.799 3.460 8.645 1.00 93.69 116 THR A O 1
ATOM 899 N N . TYR A 1 117 ? -1.707 5.251 7.317 1.00 93.38 117 TYR A N 1
ATOM 900 C CA . TYR A 1 117 ? -1.937 4.541 6.075 1.00 93.38 117 TYR A CA 1
ATOM 901 C C . TYR A 1 117 ? -0.807 4.782 5.090 1.00 93.38 117 TYR A C 1
ATOM 903 O O . TYR A 1 117 ? -0.156 5.829 5.097 1.00 93.38 117 TYR A O 1
ATOM 911 N N . ARG A 1 118 ? -0.609 3.818 4.197 1.00 92.69 118 ARG A N 1
ATOM 912 C CA . ARG A 1 118 ? 0.310 3.947 3.071 1.00 92.69 118 ARG A CA 1
ATOM 913 C C . ARG A 1 118 ? -0.347 3.422 1.804 1.00 92.69 118 ARG A C 1
ATOM 915 O O . ARG A 1 118 ? -1.134 2.480 1.847 1.00 92.69 118 ARG A O 1
ATOM 922 N N . LEU A 1 119 ? -0.021 4.054 0.680 1.00 93.25 119 LEU A N 1
ATOM 923 C CA . LEU A 1 119 ? -0.480 3.632 -0.641 1.00 93.25 119 LEU A CA 1
ATOM 924 C C . LEU A 1 119 ? -0.046 2.192 -0.914 1.00 93.25 119 LEU A C 1
ATOM 926 O O . LEU A 1 119 ? 1.129 1.869 -0.743 1.00 93.25 119 LEU A O 1
ATOM 930 N N . ALA A 1 120 ? -0.992 1.356 -1.340 1.00 94.88 120 ALA A N 1
ATOM 931 C CA . ALA A 1 120 ? -0.726 -0.042 -1.676 1.00 94.88 120 ALA A CA 1
ATOM 932 C C . ALA A 1 120 ? 0.140 -0.168 -2.940 1.00 94.88 120 ALA A C 1
ATOM 934 O O . ALA A 1 120 ? 1.052 -0.987 -2.996 1.00 94.88 120 ALA A O 1
ATOM 935 N N . ALA A 1 121 ? -0.124 0.683 -3.934 1.00 91.81 121 ALA A N 1
ATOM 936 C CA . ALA A 1 121 ? 0.607 0.727 -5.192 1.00 91.81 121 ALA A CA 1
ATOM 937 C C . ALA A 1 121 ? 1.522 1.955 -5.274 1.00 91.81 121 ALA A C 1
ATOM 939 O O . ALA A 1 121 ? 1.121 3.086 -4.977 1.00 91.81 121 ALA A O 1
ATOM 940 N N . LEU A 1 122 ? 2.740 1.735 -5.765 1.00 88.62 122 LEU A N 1
ATOM 941 C CA . LEU A 1 122 ? 3.626 2.794 -6.232 1.00 88.62 122 LEU A CA 1
ATOM 942 C C . LEU A 1 122 ? 3.293 3.080 -7.699 1.00 88.62 122 LEU A C 1
ATOM 944 O O . LEU A 1 122 ? 3.415 2.203 -8.548 1.00 88.62 122 LEU A O 1
ATOM 948 N N . LYS A 1 123 ? 2.887 4.317 -8.001 1.00 86.38 123 LYS A N 1
ATOM 949 C CA . LYS A 1 123 ? 2.691 4.793 -9.375 1.00 86.38 123 LYS A CA 1
ATOM 950 C C . LYS A 1 123 ? 3.616 5.987 -9.618 1.00 86.38 123 LYS A C 1
ATOM 952 O O . LYS A 1 123 ? 3.352 7.050 -9.048 1.00 86.38 123 LYS A O 1
ATOM 957 N N . PRO A 1 124 ? 4.693 5.826 -10.407 1.00 88.62 124 PRO A N 1
ATOM 958 C CA . PRO A 1 124 ? 5.579 6.934 -10.722 1.00 88.62 124 PRO A CA 1
ATOM 959 C C . PRO A 1 124 ? 4.863 7.962 -11.606 1.00 88.62 124 PRO A C 1
ATOM 961 O O . PRO A 1 124 ? 3.963 7.626 -12.382 1.00 88.62 124 PRO A O 1
ATOM 964 N N . LEU A 1 125 ? 5.254 9.223 -11.465 1.00 86.38 125 LEU A N 1
ATOM 965 C CA . LEU A 1 125 ? 4.783 10.343 -12.277 1.00 86.38 125 LEU A CA 1
ATOM 966 C C . LEU A 1 125 ? 5.855 10.696 -13.315 1.00 86.38 125 LEU A C 1
ATOM 968 O O . LEU A 1 125 ? 7.032 10.427 -13.087 1.00 86.38 125 LEU A O 1
ATOM 972 N N . GLU A 1 126 ? 5.450 11.306 -14.432 1.00 89.44 126 GLU A N 1
ATOM 973 C CA . GLU A 1 126 ? 6.379 11.886 -15.423 1.00 89.44 126 GLU A CA 1
ATOM 974 C C . GLU A 1 126 ? 7.455 10.894 -15.908 1.00 89.44 126 GLU A C 1
ATOM 976 O O . GLU A 1 126 ? 8.637 11.215 -16.008 1.00 89.44 126 GLU A O 1
ATOM 981 N N . VAL A 1 127 ? 7.038 9.654 -16.177 1.00 92.44 127 VAL A N 1
ATOM 982 C CA . VAL A 1 127 ? 7.945 8.576 -16.580 1.00 92.44 127 VAL A CA 1
ATOM 983 C C . VAL A 1 127 ? 8.418 8.794 -18.013 1.00 92.44 127 VAL A C 1
ATOM 985 O O . VAL A 1 127 ? 7.609 8.879 -18.935 1.00 92.44 127 VAL A O 1
ATOM 988 N N . SER A 1 128 ? 9.731 8.806 -18.209 1.00 95.31 128 SER A N 1
ATOM 989 C CA . SER A 1 128 ? 10.367 8.734 -19.523 1.00 95.31 128 SER A CA 1
ATOM 990 C C . SER A 1 128 ? 11.583 7.815 -19.477 1.00 95.31 128 SER A C 1
ATOM 992 O O . SER A 1 128 ? 12.195 7.612 -18.423 1.00 95.31 128 SER A O 1
ATOM 994 N N . TYR A 1 129 ? 11.914 7.225 -20.624 1.00 95.19 129 TYR A N 1
ATOM 995 C CA . TYR A 1 129 ? 13.067 6.348 -20.752 1.00 95.19 129 TYR A CA 1
ATOM 996 C C . TYR A 1 129 ? 13.776 6.545 -22.089 1.00 95.19 129 TYR A C 1
ATOM 998 O O . TYR A 1 129 ? 13.152 6.902 -23.088 1.00 95.19 129 TYR A O 1
ATOM 1006 N N . ALA A 1 130 ? 15.081 6.292 -22.094 1.00 96.19 130 ALA A N 1
ATOM 1007 C CA . ALA A 1 130 ? 15.901 6.196 -23.294 1.00 96.19 130 ALA A CA 1
ATOM 1008 C C . ALA A 1 130 ? 16.816 4.975 -23.166 1.00 96.19 130 ALA A C 1
ATOM 1010 O O . ALA A 1 130 ? 17.358 4.724 -22.088 1.00 96.19 130 ALA A O 1
ATOM 1011 N N . ALA A 1 131 ? 16.967 4.216 -24.248 1.00 95.56 131 ALA A N 1
ATOM 1012 C CA . ALA A 1 131 ? 17.815 3.031 -24.294 1.00 95.56 131 ALA A CA 1
ATOM 1013 C C . ALA A 1 131 ? 18.899 3.211 -25.359 1.00 95.56 131 ALA A C 1
ATOM 1015 O O . ALA A 1 131 ? 18.598 3.544 -26.504 1.00 95.56 131 ALA A O 1
ATOM 1016 N N . GLU A 1 132 ? 20.148 2.967 -24.975 1.00 95.00 132 GLU A N 1
ATOM 1017 C CA . GLU A 1 132 ? 21.318 3.020 -25.850 1.00 95.00 132 GLU A CA 1
ATOM 1018 C C . GLU A 1 132 ? 22.175 1.776 -25.594 1.00 95.00 132 GLU A C 1
ATOM 1020 O O . GLU A 1 132 ? 22.830 1.643 -24.557 1.00 95.00 132 GLU A O 1
ATOM 1025 N N . GLY A 1 133 ? 22.135 0.822 -26.530 1.00 93.38 133 GLY A N 1
ATOM 1026 C CA . GLY A 1 133 ? 22.796 -0.474 -26.373 1.00 93.38 133 GLY A CA 1
ATOM 1027 C C . GLY A 1 133 ? 22.283 -1.228 -25.143 1.00 93.38 133 GLY A C 1
ATOM 1028 O O . GLY A 1 133 ? 21.099 -1.540 -25.049 1.00 93.38 133 GLY A O 1
ATOM 1029 N N . SER A 1 134 ? 23.181 -1.515 -24.199 1.00 92.19 134 SER A N 1
ATOM 1030 C CA . SER A 1 134 ? 22.875 -2.190 -22.929 1.00 92.19 134 SER A CA 1
ATOM 1031 C C . SER A 1 134 ? 22.551 -1.232 -21.775 1.00 92.19 134 SER A C 1
ATOM 1033 O O . SER A 1 134 ? 22.409 -1.679 -20.638 1.00 92.19 134 SER A O 1
ATOM 1035 N N . THR A 1 135 ? 22.466 0.075 -22.033 1.00 93.38 135 THR A N 1
ATOM 1036 C CA . THR A 1 135 ? 22.215 1.095 -21.009 1.00 93.38 135 THR A CA 1
ATOM 1037 C C . THR A 1 135 ? 20.804 1.648 -21.150 1.00 93.38 135 THR A C 1
ATOM 1039 O O . THR A 1 135 ? 20.393 2.058 -22.234 1.00 93.38 135 THR A O 1
ATOM 1042 N N . VAL A 1 136 ? 20.071 1.715 -20.037 1.00 94.06 136 VAL A N 1
ATOM 1043 C CA . VAL A 1 136 ? 18.743 2.338 -19.971 1.00 94.06 136 VAL A CA 1
ATOM 1044 C C . VAL A 1 136 ? 18.782 3.507 -18.994 1.00 94.06 136 VAL A C 1
ATOM 1046 O O . VAL A 1 136 ? 19.121 3.343 -17.822 1.00 94.06 136 VAL A O 1
ATOM 1049 N N . ARG A 1 137 ? 18.398 4.695 -19.465 1.00 94.81 137 ARG A N 1
ATOM 1050 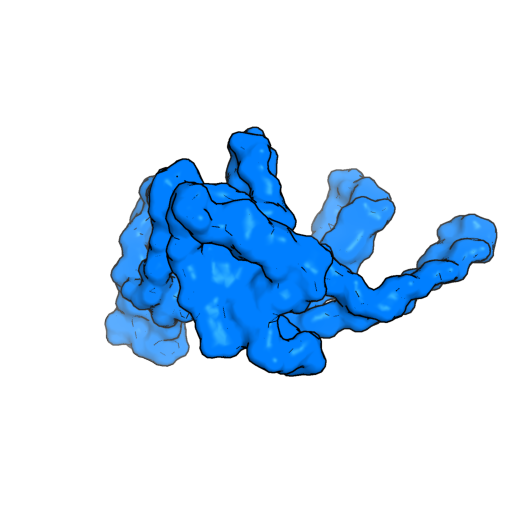C CA . ARG A 1 137 ? 18.167 5.875 -18.629 1.00 94.81 137 ARG A CA 1
ATOM 1051 C C . ARG A 1 137 ? 16.677 5.988 -18.332 1.00 94.81 137 ARG A C 1
ATOM 1053 O O . ARG A 1 137 ? 15.888 6.143 -19.256 1.00 94.81 137 ARG A O 1
ATOM 1060 N N . LEU A 1 138 ? 16.312 5.958 -17.052 1.00 95.00 138 LEU A N 1
ATOM 1061 C CA . LEU A 1 138 ? 14.948 6.174 -16.560 1.00 95.00 138 LEU A CA 1
ATOM 1062 C C . LEU A 1 138 ? 14.862 7.517 -15.832 1.00 95.00 138 LEU A C 1
ATOM 1064 O O . LEU A 1 138 ? 15.718 7.831 -15.005 1.00 95.00 138 LEU A O 1
ATOM 1068 N N . VAL A 1 139 ? 13.821 8.294 -16.119 1.00 96.06 139 VAL A N 1
ATOM 1069 C CA . VAL A 1 139 ? 13.498 9.539 -15.411 1.00 96.06 139 VAL A CA 1
ATOM 1070 C C . VAL A 1 139 ? 12.045 9.460 -14.966 1.00 96.06 139 VAL A C 1
ATOM 1072 O O . VAL A 1 139 ? 11.170 9.152 -15.770 1.00 96.06 139 VAL A O 1
ATOM 1075 N N . PHE A 1 140 ? 11.795 9.689 -13.681 1.00 94.56 140 PHE A N 1
ATOM 1076 C CA . PHE A 1 140 ? 10.462 9.650 -13.090 1.00 94.56 140 PHE A CA 1
ATOM 1077 C C . PHE A 1 140 ? 10.436 10.425 -11.770 1.00 94.56 140 PHE A C 1
ATOM 1079 O O . PHE A 1 140 ? 11.456 10.564 -11.092 1.00 94.56 140 PHE A O 1
ATOM 1086 N N . THR A 1 141 ? 9.244 10.855 -11.374 1.00 91.12 141 THR A N 1
ATOM 1087 C CA . THR A 1 141 ? 8.978 11.529 -10.102 1.00 91.12 141 THR A CA 1
ATOM 1088 C C . THR A 1 141 ? 8.242 10.574 -9.157 1.00 91.12 141 THR A C 1
ATOM 1090 O O . THR A 1 141 ? 7.254 9.937 -9.533 1.00 91.12 141 THR A O 1
ATOM 1093 N N . LEU A 1 142 ? 8.708 10.469 -7.909 1.00 88.50 142 LEU A N 1
ATOM 1094 C CA . LEU A 1 142 ? 8.069 9.674 -6.857 1.00 88.50 142 LEU A CA 1
ATOM 1095 C C . LEU A 1 142 ? 7.470 10.563 -5.771 1.00 88.50 142 LEU A C 1
ATOM 1097 O O . LEU A 1 142 ? 7.983 11.637 -5.462 1.00 88.50 142 LEU A O 1
ATOM 1101 N N . ARG A 1 143 ? 6.393 10.080 -5.149 1.00 81.12 143 ARG A N 1
ATOM 1102 C CA . ARG A 1 143 ? 5.806 10.734 -3.975 1.00 81.12 143 ARG A CA 1
ATOM 1103 C C . ARG A 1 143 ? 6.716 10.547 -2.763 1.00 81.12 143 ARG A C 1
ATOM 1105 O O . ARG A 1 143 ? 7.458 9.569 -2.668 1.00 81.12 143 ARG A O 1
ATOM 1112 N N . LYS A 1 144 ? 6.614 11.459 -1.795 1.00 79.31 144 LYS A N 1
ATOM 1113 C CA . LYS A 1 144 ? 7.323 11.346 -0.514 1.00 79.31 144 LYS A CA 1
ATOM 1114 C C . LYS A 1 144 ? 7.065 9.971 0.123 1.00 79.31 144 LYS A C 1
ATOM 1116 O O . LYS A 1 144 ? 5.934 9.496 0.157 1.00 79.31 144 LYS A O 1
ATOM 1121 N N . GLY A 1 145 ? 8.124 9.331 0.620 1.00 78.19 145 GLY A N 1
ATOM 1122 C CA . GLY A 1 145 ? 8.045 8.005 1.249 1.00 78.19 145 GLY A CA 1
ATOM 1123 C C . GLY A 1 145 ? 7.956 6.823 0.272 1.00 78.19 145 GLY A C 1
ATOM 1124 O O . GLY A 1 145 ? 7.789 5.683 0.713 1.00 78.19 145 GLY A O 1
ATOM 1125 N N . MET A 1 146 ? 8.066 7.062 -1.037 1.00 86.38 146 MET A N 1
ATOM 1126 C CA . MET A 1 146 ? 8.301 6.026 -2.046 1.00 86.38 146 MET A CA 1
ATOM 1127 C C . MET A 1 146 ? 9.793 5.955 -2.387 1.00 86.38 146 MET A C 1
ATOM 1129 O O . MET A 1 146 ? 10.485 6.970 -2.376 1.00 86.38 146 MET A O 1
ATOM 1133 N N . TYR A 1 147 ? 10.281 4.754 -2.693 1.00 88.56 147 TYR A N 1
ATOM 1134 C CA . TYR A 1 147 ? 11.699 4.498 -2.940 1.00 88.56 147 TYR A CA 1
ATOM 1135 C C . TYR A 1 147 ? 11.916 4.110 -4.403 1.00 88.56 147 TYR A C 1
ATOM 1137 O O . TYR A 1 147 ? 11.208 3.252 -4.930 1.00 88.56 147 TYR A O 1
ATOM 1145 N N . ALA A 1 148 ? 12.911 4.721 -5.053 1.00 89.94 148 ALA A N 1
ATOM 1146 C CA . ALA A 1 148 ? 13.270 4.413 -6.440 1.00 89.94 148 ALA A CA 1
ATOM 1147 C C . ALA A 1 148 ? 13.674 2.945 -6.616 1.00 89.94 148 ALA A C 1
ATOM 1149 O O . ALA A 1 148 ? 13.320 2.329 -7.618 1.00 89.94 148 ALA A O 1
ATOM 1150 N N . THR A 1 149 ? 14.328 2.364 -5.608 1.00 90.50 149 THR A N 1
ATOM 1151 C CA . THR A 1 149 ? 14.717 0.949 -5.588 1.00 90.50 149 THR A CA 1
ATOM 1152 C C . THR A 1 149 ? 13.519 0.013 -5.730 1.00 90.50 149 THR A C 1
ATOM 1154 O O . THR A 1 149 ? 13.636 -1.000 -6.406 1.00 90.50 149 THR A O 1
ATOM 1157 N N . THR A 1 150 ? 12.339 0.361 -5.200 1.00 88.88 150 THR A N 1
ATOM 1158 C CA . THR A 1 150 ? 11.125 -0.456 -5.372 1.00 88.88 150 THR A CA 1
ATOM 1159 C C . THR A 1 150 ? 10.704 -0.548 -6.839 1.00 88.88 150 THR A C 1
ATOM 1161 O O . THR A 1 150 ? 10.387 -1.636 -7.308 1.00 88.88 150 THR A O 1
ATOM 1164 N N . LEU A 1 151 ? 10.732 0.570 -7.573 1.00 90.06 151 LEU A N 1
ATOM 1165 C CA . LEU A 1 151 ? 10.403 0.586 -9.001 1.00 90.06 151 LEU A CA 1
ATOM 1166 C C . LEU A 1 151 ? 11.489 -0.111 -9.828 1.00 90.06 151 LEU A C 1
ATOM 1168 O O . LEU A 1 151 ? 11.193 -0.915 -10.705 1.00 90.06 151 LEU A O 1
ATOM 1172 N N . LEU A 1 152 ? 12.754 0.188 -9.536 1.00 92.06 152 LEU A N 1
ATOM 1173 C CA . LEU A 1 152 ? 13.883 -0.385 -10.260 1.00 92.06 152 LEU A CA 1
ATOM 1174 C C . LEU A 1 152 ? 13.974 -1.904 -10.065 1.00 92.06 152 LEU A C 1
ATOM 1176 O O . LEU A 1 152 ? 14.257 -2.603 -11.031 1.00 9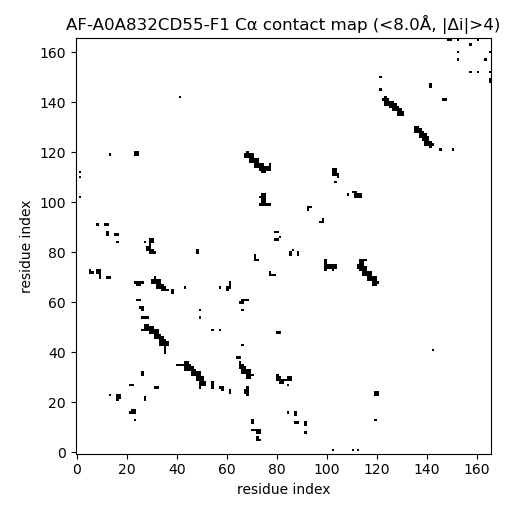2.06 152 LEU A O 1
ATOM 1180 N N . ARG A 1 153 ? 13.661 -2.431 -8.874 1.00 91.62 153 ARG A N 1
ATOM 1181 C CA . ARG A 1 153 ? 13.588 -3.879 -8.624 1.00 91.62 153 ARG A CA 1
ATOM 1182 C C . ARG A 1 153 ? 12.563 -4.558 -9.533 1.00 91.62 153 ARG A C 1
ATOM 1184 O O . ARG A 1 153 ? 12.829 -5.651 -10.018 1.00 91.62 153 ARG A O 1
ATOM 1191 N N . ASP A 1 154 ? 11.416 -3.924 -9.768 1.00 89.75 154 ASP A N 1
ATOM 1192 C CA . ASP A 1 154 ? 10.357 -4.471 -10.626 1.00 89.75 154 ASP A CA 1
ATOM 1193 C C . ASP A 1 154 ? 10.738 -4.454 -12.119 1.00 89.75 154 ASP A C 1
ATOM 1195 O O . ASP A 1 154 ? 10.398 -5.374 -12.863 1.00 89.75 154 ASP A O 1
ATOM 1199 N N . ILE A 1 155 ? 11.506 -3.444 -12.547 1.00 90.06 155 ILE A N 1
ATOM 1200 C CA . ILE A 1 155 ? 12.013 -3.326 -13.924 1.00 90.06 155 ILE A CA 1
ATOM 1201 C C . ILE A 1 155 ? 13.186 -4.285 -14.174 1.00 90.06 155 ILE A C 1
ATOM 1203 O O . ILE A 1 155 ? 13.201 -4.985 -15.183 1.00 90.06 155 ILE A O 1
ATOM 1207 N N . VAL A 1 156 ? 14.170 -4.308 -13.270 1.00 91.75 156 VAL A N 1
ATOM 1208 C CA . VAL A 1 156 ? 15.405 -5.101 -13.401 1.00 91.75 156 VAL A CA 1
ATOM 1209 C C . VAL A 1 156 ? 15.151 -6.581 -13.128 1.00 91.75 156 VAL A C 1
ATOM 1211 O O . VAL A 1 156 ? 15.782 -7.424 -13.755 1.00 91.75 156 VAL A O 1
ATOM 1214 N N . LYS A 1 157 ? 14.231 -6.893 -12.205 1.00 91.69 157 LYS A N 1
ATOM 1215 C CA . LYS A 1 157 ? 13.934 -8.252 -11.725 1.00 91.69 157 LYS A CA 1
ATOM 1216 C C . LYS A 1 157 ? 15.200 -9.018 -11.302 1.00 91.69 157 LYS A C 1
ATOM 1218 O O . LYS A 1 157 ? 15.497 -10.062 -11.877 1.00 91.69 157 LYS A O 1
ATOM 1223 N N . PRO A 1 158 ? 15.956 -8.493 -10.316 1.00 92.44 158 PRO A N 1
ATOM 1224 C CA . PRO A 1 158 ? 17.184 -9.124 -9.835 1.00 92.44 158 PRO A CA 1
ATOM 1225 C C . PRO A 1 158 ? 16.911 -10.523 -9.265 1.00 92.44 158 PRO A C 1
ATOM 1227 O O . PRO A 1 158 ? 15.881 -10.738 -8.621 1.00 92.44 158 PRO A O 1
ATOM 1230 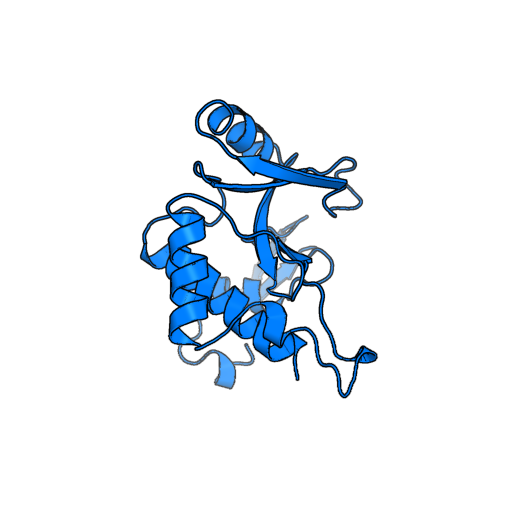N N . GLU A 1 159 ? 17.855 -11.442 -9.464 1.00 93.75 159 GLU A N 1
ATOM 1231 C CA . GLU A 1 159 ? 17.820 -12.790 -8.881 1.00 93.75 159 GLU A CA 1
ATOM 1232 C C . GLU A 1 159 ? 18.061 -12.737 -7.365 1.00 93.75 159 GLU A C 1
ATOM 1234 O O . GLU A 1 159 ? 17.369 -13.414 -6.604 1.00 93.75 159 GLU A O 1
ATOM 1239 N N . ASP A 1 160 ? 18.981 -11.871 -6.925 1.00 92.25 160 ASP A N 1
ATOM 1240 C CA . ASP A 1 160 ? 19.279 -11.590 -5.518 1.00 92.25 160 ASP A CA 1
ATOM 1241 C C . ASP A 1 160 ? 19.151 -10.077 -5.261 1.00 92.25 160 ASP A C 1
ATOM 1243 O O . ASP A 1 160 ? 20.106 -9.318 -5.463 1.00 92.25 160 ASP A O 1
ATOM 1247 N N . PRO A 1 161 ? 17.958 -9.593 -4.859 1.00 88.69 161 PRO A N 1
ATOM 1248 C CA . PRO A 1 161 ? 17.728 -8.165 -4.684 1.00 88.69 161 PRO A CA 1
ATOM 1249 C C . PRO A 1 161 ? 18.698 -7.505 -3.683 1.00 88.69 161 PRO A C 1
ATOM 1251 O O . PRO A 1 161 ? 19.323 -6.518 -4.080 1.00 88.69 161 PRO A O 1
ATOM 1254 N N . PRO A 1 162 ? 18.919 -8.038 -2.459 1.00 87.38 162 PRO A N 1
ATOM 1255 C CA . PRO A 1 162 ? 19.895 -7.463 -1.532 1.00 87.38 162 PRO A CA 1
ATOM 1256 C C . PRO A 1 162 ? 21.319 -7.381 -2.093 1.00 87.38 162 PRO A C 1
ATOM 1258 O O . PRO A 1 162 ? 21.968 -6.341 -1.954 1.00 87.38 162 PRO A O 1
ATOM 1261 N N . ALA A 1 163 ? 21.812 -8.436 -2.756 1.00 89.94 163 ALA A N 1
ATOM 1262 C CA . ALA A 1 163 ? 23.161 -8.424 -3.332 1.00 89.94 163 ALA A CA 1
ATOM 1263 C C . ALA A 1 163 ? 23.292 -7.462 -4.526 1.00 89.94 163 ALA A C 1
ATOM 1265 O O . ALA A 1 163 ? 24.378 -6.947 -4.796 1.00 89.94 163 ALA A O 1
ATOM 1266 N N . GLN A 1 164 ? 22.187 -7.190 -5.224 1.00 88.25 164 GLN A N 1
ATOM 1267 C CA . GLN A 1 164 ? 22.125 -6.296 -6.382 1.00 88.25 164 GLN A CA 1
ATOM 1268 C C . GLN A 1 164 ? 21.707 -4.855 -6.021 1.00 88.25 164 GLN A C 1
ATOM 1270 O O . GLN A 1 164 ? 21.476 -4.046 -6.921 1.00 88.25 164 GLN A O 1
ATOM 1275 N N . GLY A 1 165 ? 21.656 -4.512 -4.726 1.00 83.00 165 GLY A N 1
ATOM 1276 C CA . GLY A 1 165 ? 21.463 -3.139 -4.238 1.00 83.00 165 GLY A CA 1
ATOM 1277 C C . GLY A 1 165 ? 20.005 -2.702 -4.055 1.00 83.00 165 GLY A C 1
ATOM 1278 O O . GLY A 1 165 ? 19.724 -1.501 -4.119 1.00 83.00 165 GLY A O 1
ATOM 1279 N N . PHE A 1 166 ? 19.089 -3.652 -3.841 1.00 79.00 166 PHE A N 1
ATOM 1280 C CA . PHE A 1 166 ? 17.653 -3.418 -3.641 1.00 79.00 166 PHE A CA 1
ATOM 1281 C C . PHE A 1 166 ? 17.163 -3.736 -2.230 1.00 79.00 166 PHE A C 1
ATOM 1283 O O . PHE A 1 166 ? 17.662 -4.704 -1.616 1.00 79.00 166 PHE A O 1
#